Protein AF-K1TLC9-F1 (afdb_monomer_lite)

Sequence (69 aa):
MAVIFLEVGQDVHFTGGNLTEAINEGVASGYVNGKLRLSVVEDPLERKNTNNNTPAIVHTSIVPATRCI

Radius of gyration: 14.28 Å; chains: 1; bounding box: 32×22×39 Å

InterPro domains:
  IPR004646 Fe-S hydro-lyase, tartrate dehydratase alpha-type, catalytic domain [PF05681] (1-66)
  IPR051208 Class-I Fumarase/Tartrate Dehydratase [PTHR30389] (1-65)

Foldseek 3Di:
DAEEEKEAEPPDDDDDDDPQVVVLVVQLCCCVVVVHDQDDAPDPVVRHTPNRNDDYHYHYDYDNDDDMD

Organism: NCBI:txid408170

pLDDT: mean 95.84, std 3.35, range [81.88, 98.44]

Structure (mmCIF, N/CA/C/O backbone):
data_AF-K1TLC9-F1
#
_entry.id   AF-K1TLC9-F1
#
loop_
_atom_site.group_PDB
_atom_site.id
_atom_site.type_symbol
_atom_site.label_atom_id
_atom_site.label_alt_id
_atom_site.label_comp_id
_atom_site.label_asym_id
_atom_site.label_entity_id
_atom_site.label_seq_id
_atom_site.pdbx_PDB_ins_code
_atom_site.Cartn_x
_atom_site.Cartn_y
_atom_site.Ca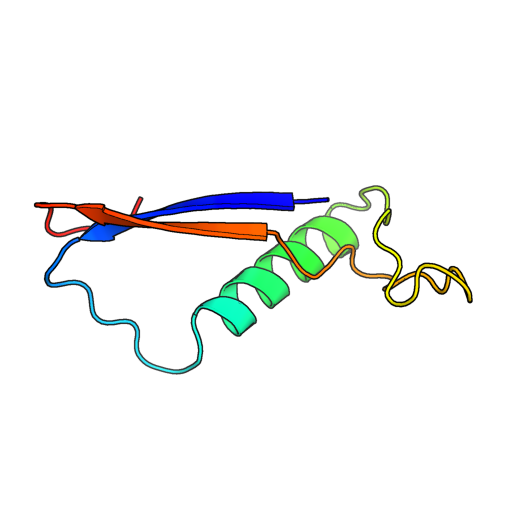rtn_z
_atom_site.occupancy
_atom_site.B_iso_or_equiv
_atom_site.auth_seq_id
_atom_site.auth_comp_id
_atom_site.auth_asym_id
_atom_site.auth_atom_id
_atom_site.pdbx_PDB_model_num
ATOM 1 N N . MET A 1 1 ? 2.295 -6.279 -9.018 1.00 91.88 1 MET A N 1
ATOM 2 C CA . MET A 1 1 ? 1.450 -5.145 -8.595 1.00 91.88 1 MET A CA 1
ATOM 3 C C . MET A 1 1 ? 0.693 -5.543 -7.344 1.00 91.88 1 MET A C 1
ATOM 5 O O . MET A 1 1 ? 0.070 -6.599 -7.345 1.00 91.88 1 MET A O 1
ATOM 9 N N . ALA A 1 2 ? 0.799 -4.745 -6.284 1.00 97.38 2 ALA A N 1
ATOM 10 C CA . ALA A 1 2 ? 0.067 -4.960 -5.041 1.00 97.38 2 ALA A CA 1
ATOM 11 C C . ALA A 1 2 ? -1.288 -4.242 -5.092 1.00 97.38 2 ALA A C 1
ATOM 13 O O . ALA A 1 2 ? -1.362 -3.101 -5.551 1.00 97.38 2 ALA A O 1
ATOM 14 N N . VAL A 1 3 ? -2.332 -4.915 -4.613 1.00 98.00 3 VAL A N 1
ATOM 15 C CA . VAL A 1 3 ? -3.667 -4.342 -4.413 1.00 98.00 3 VAL A CA 1
ATOM 16 C C . VAL A 1 3 ? -4.010 -4.528 -2.944 1.00 98.00 3 VAL A C 1
ATOM 18 O O . VAL A 1 3 ? -3.971 -5.653 -2.448 1.00 98.00 3 VAL A O 1
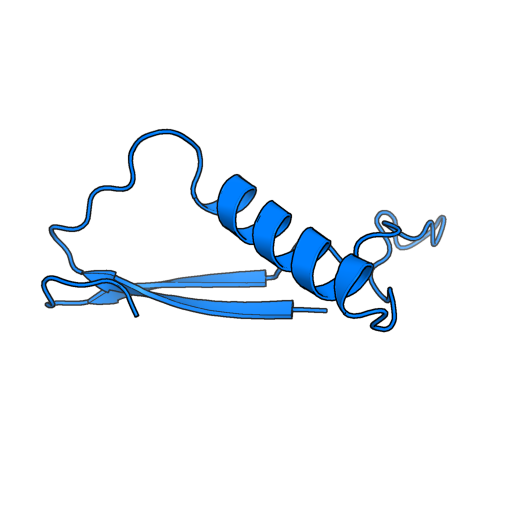ATOM 21 N N . ILE A 1 4 ? -4.290 -3.429 -2.253 1.00 97.75 4 ILE A N 1
ATOM 22 C CA . ILE A 1 4 ? -4.612 -3.409 -0.830 1.00 97.75 4 ILE A CA 1
ATOM 23 C C . ILE A 1 4 ? -6.061 -2.980 -0.672 1.00 97.75 4 ILE A C 1
ATOM 25 O O . ILE A 1 4 ? -6.470 -1.948 -1.200 1.00 97.75 4 ILE A O 1
ATOM 29 N N . PHE A 1 5 ? -6.814 -3.775 0.076 1.00 97.44 5 PHE A N 1
ATOM 30 C CA . PHE A 1 5 ? -8.137 -3.425 0.565 1.00 97.44 5 PHE A CA 1
ATOM 31 C C . PHE A 1 5 ? -7.982 -3.089 2.039 1.00 97.44 5 PHE A C 1
ATOM 33 O O . PHE A 1 5 ? -7.432 -3.897 2.780 1.00 97.44 5 PHE A O 1
ATOM 40 N N . LEU A 1 6 ? -8.398 -1.887 2.421 1.00 97.06 6 LEU A N 1
ATOM 41 C CA . LEU A 1 6 ? -8.268 -1.373 3.773 1.00 97.06 6 LEU A CA 1
ATOM 42 C C . LEU A 1 6 ? -9.644 -0.960 4.284 1.00 97.06 6 LEU A C 1
ATOM 44 O O . LEU A 1 6 ? -10.253 -0.015 3.768 1.00 97.06 6 LEU A O 1
ATOM 48 N N . GLU A 1 7 ? -10.120 -1.648 5.311 1.00 97.44 7 GLU A N 1
ATOM 49 C CA . GLU A 1 7 ? -11.325 -1.264 6.033 1.00 97.44 7 GLU A CA 1
ATOM 50 C C . GLU A 1 7 ? -10.927 -0.411 7.232 1.00 97.44 7 GLU A C 1
ATOM 52 O O . GLU A 1 7 ? -10.290 -0.881 8.172 1.00 97.44 7 GLU A O 1
ATOM 57 N N . VAL A 1 8 ? -11.290 0.866 7.198 1.00 97.31 8 VAL A N 1
ATOM 58 C CA . VAL A 1 8 ? -10.922 1.845 8.217 1.00 97.31 8 VAL A CA 1
ATOM 59 C C . VAL A 1 8 ? -12.137 2.111 9.098 1.00 97.31 8 VAL A C 1
ATOM 61 O O . VAL A 1 8 ? -13.166 2.600 8.628 1.00 97.31 8 VAL A O 1
ATOM 64 N N . GLY A 1 9 ? -12.022 1.793 10.386 1.00 97.69 9 GLY A N 1
ATOM 65 C CA . GLY A 1 9 ? -13.027 2.165 11.377 1.00 97.69 9 GLY A CA 1
ATOM 66 C C . GLY A 1 9 ? -13.260 3.679 11.432 1.00 97.69 9 GLY A C 1
ATOM 67 O O . GLY A 1 9 ? -12.317 4.452 11.282 1.00 97.69 9 GLY A O 1
ATOM 68 N N . GLN A 1 10 ? -14.502 4.109 11.663 1.00 95.62 10 GLN A N 1
ATOM 69 C CA . GLN A 1 10 ? -14.885 5.533 11.650 1.00 95.62 10 GLN A CA 1
ATOM 70 C C . GLN A 1 10 ? -14.073 6.416 12.611 1.00 95.62 10 GLN A C 1
ATOM 72 O O . GLN A 1 10 ? -13.775 7.556 12.267 1.00 95.62 10 GLN A O 1
ATOM 77 N N . ASP A 1 11 ? -13.675 5.876 13.766 1.00 94.75 11 ASP A N 1
ATOM 78 C CA . ASP A 1 11 ? -12.906 6.598 14.791 1.00 94.75 11 ASP A CA 1
ATOM 79 C C . ASP A 1 11 ? -11.381 6.382 14.674 1.00 94.75 11 ASP A C 1
ATOM 81 O O . ASP A 1 11 ? -10.616 6.717 15.581 1.00 94.75 11 ASP A O 1
ATOM 85 N N . VAL A 1 12 ? -10.903 5.775 13.580 1.00 95.62 12 VAL A N 1
ATOM 86 C CA . VAL A 1 12 ? -9.468 5.555 13.359 1.00 95.62 12 VAL A CA 1
ATOM 87 C C . VAL A 1 12 ? -8.825 6.821 12.800 1.00 95.62 12 VAL A C 1
ATOM 89 O O . VAL A 1 12 ? -9.176 7.306 11.726 1.00 95.62 12 VAL A O 1
ATOM 92 N N . HIS A 1 13 ? -7.801 7.308 13.501 1.00 93.38 13 HIS A N 1
ATOM 93 C CA . HIS A 1 13 ? -6.998 8.450 13.077 1.00 93.38 13 HIS A CA 1
ATOM 94 C C . HIS A 1 13 ? -5.558 8.020 12.805 1.00 93.38 13 HIS A C 1
ATOM 96 O O . HIS A 1 13 ? -4.811 7.669 13.720 1.00 93.38 13 HIS A O 1
ATOM 102 N N . PHE A 1 14 ? -5.148 8.077 11.540 1.00 94.81 14 PHE A N 1
ATOM 103 C CA . PHE A 1 14 ? -3.745 7.908 11.176 1.00 94.81 14 PHE A CA 1
ATOM 104 C C . PHE A 1 14 ? -2.963 9.161 11.576 1.00 94.81 14 PHE A C 1
ATOM 106 O O . PHE A 1 14 ? -3.356 10.282 11.256 1.00 94.81 14 PHE A O 1
ATOM 113 N N . THR A 1 15 ? -1.858 8.969 12.291 1.00 96.19 15 THR A N 1
ATOM 114 C CA . THR A 1 15 ? -0.972 10.046 12.751 1.00 96.19 15 THR A CA 1
ATOM 115 C C . THR A 1 15 ? 0.467 9.743 12.342 1.00 96.19 15 THR A C 1
ATOM 117 O O . THR A 1 15 ? 0.784 8.618 11.962 1.00 96.19 15 THR A O 1
ATOM 120 N N . GLY A 1 16 ? 1.345 10.748 12.389 1.00 95.44 16 GLY A N 1
ATOM 121 C CA . GLY A 1 16 ? 2.771 10.569 12.092 1.00 95.44 16 GLY A CA 1
ATOM 122 C C . GLY A 1 16 ? 3.146 10.563 10.605 1.00 95.44 16 GLY A C 1
ATOM 123 O O . GLY A 1 16 ? 4.328 10.438 10.305 1.00 95.44 16 GLY A O 1
ATOM 124 N N . GLY A 1 17 ? 2.194 10.739 9.681 1.00 94.88 17 GLY A N 1
ATOM 125 C CA . GLY A 1 17 ? 2.492 10.858 8.251 1.00 94.88 17 GLY A CA 1
ATOM 126 C C . GLY A 1 17 ? 1.303 10.571 7.336 1.00 94.88 17 GLY A C 1
ATOM 127 O O . GLY A 1 17 ? 0.154 10.505 7.778 1.00 94.88 17 GLY A O 1
ATOM 128 N N . ASN A 1 18 ? 1.593 10.403 6.044 1.00 96.50 18 ASN A N 1
ATOM 129 C CA . ASN A 1 18 ? 0.609 10.049 5.028 1.00 96.50 18 ASN A CA 1
ATOM 130 C C . ASN A 1 18 ? 0.428 8.520 4.952 1.00 96.50 18 ASN A C 1
ATOM 132 O O . ASN A 1 18 ? 1.385 7.776 4.749 1.00 96.50 18 ASN A O 1
ATOM 136 N N . LEU A 1 19 ? -0.817 8.046 5.053 1.00 95.75 19 LEU A N 1
ATOM 137 C CA . LEU A 1 19 ? -1.149 6.617 4.980 1.00 95.75 19 LEU A CA 1
ATOM 138 C C . LEU A 1 19 ? -0.694 5.955 3.666 1.00 95.75 19 LEU A C 1
ATOM 140 O O . LEU A 1 19 ? -0.221 4.822 3.673 1.00 95.75 19 LEU A O 1
ATOM 144 N N . THR A 1 20 ? -0.830 6.651 2.537 1.00 96.50 20 THR A N 1
ATOM 145 C CA . THR A 1 20 ? -0.469 6.117 1.215 1.00 96.50 20 THR A CA 1
ATOM 146 C C . THR A 1 20 ? 1.043 5.972 1.069 1.00 96.50 20 THR A C 1
ATOM 148 O O . THR A 1 20 ? 1.505 5.005 0.464 1.00 96.50 20 THR A O 1
ATOM 151 N N . GLU A 1 21 ? 1.824 6.893 1.637 1.00 97.62 21 GLU A N 1
ATOM 152 C CA . GLU A 1 21 ? 3.289 6.785 1.679 1.00 97.62 21 GLU A CA 1
ATOM 153 C C . GLU A 1 21 ? 3.705 5.581 2.524 1.00 97.62 21 GLU A C 1
ATOM 155 O O . GLU A 1 21 ? 4.406 4.707 2.020 1.00 97.62 21 GLU A O 1
ATOM 160 N N . ALA A 1 22 ? 3.162 5.459 3.740 1.00 97.69 22 ALA A N 1
ATOM 161 C CA . ALA A 1 22 ? 3.443 4.332 4.630 1.00 97.69 22 ALA A CA 1
ATOM 162 C C . ALA 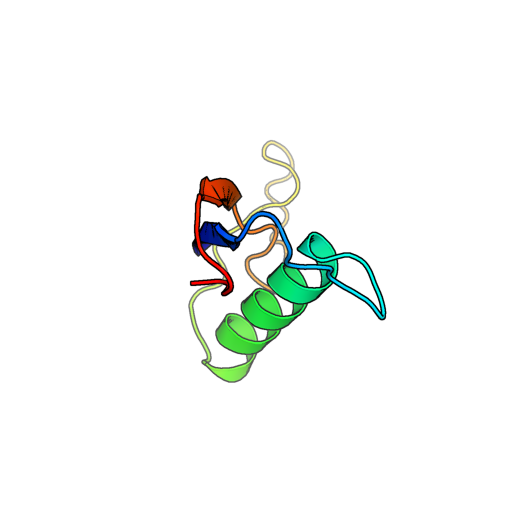A 1 22 ? 3.098 2.973 3.988 1.00 97.69 22 ALA A C 1
ATOM 164 O O . ALA A 1 22 ? 3.866 2.013 4.079 1.00 97.69 22 ALA A O 1
ATOM 165 N N . ILE A 1 23 ? 1.964 2.889 3.283 1.00 97.62 23 ILE A N 1
ATOM 166 C CA . ILE A 1 23 ? 1.585 1.697 2.514 1.00 97.62 23 ILE A CA 1
ATOM 167 C C . ILE A 1 23 ? 2.617 1.397 1.419 1.00 97.62 23 ILE A C 1
ATOM 169 O O . ILE A 1 23 ? 3.062 0.255 1.286 1.00 97.62 23 ILE A O 1
ATOM 173 N N . ASN A 1 24 ? 3.004 2.398 0.626 1.00 98.31 24 ASN A N 1
ATOM 174 C CA . ASN A 1 24 ? 3.953 2.198 -0.466 1.00 98.31 24 ASN A CA 1
ATOM 175 C C . ASN A 1 24 ? 5.355 1.834 0.036 1.00 98.31 24 ASN A C 1
ATOM 177 O O . ASN A 1 24 ? 6.005 0.992 -0.580 1.00 98.31 24 ASN A O 1
ATOM 181 N N . GLU A 1 25 ? 5.804 2.384 1.163 1.00 98.19 25 GLU A N 1
ATOM 182 C CA . GLU A 1 25 ? 7.054 1.987 1.820 1.00 98.19 25 GLU A CA 1
ATOM 183 C C . GLU A 1 25 ? 7.022 0.518 2.253 1.00 98.19 25 GLU A C 1
ATOM 185 O O . GLU A 1 25 ? 7.955 -0.239 1.966 1.00 98.19 25 GLU A O 1
ATOM 190 N N . GLY A 1 26 ? 5.920 0.082 2.874 1.00 98.00 26 GLY A N 1
ATOM 191 C CA . GLY A 1 26 ? 5.712 -1.317 3.244 1.00 98.00 26 GLY A CA 1
ATOM 192 C C . GLY A 1 26 ? 5.732 -2.252 2.031 1.00 98.00 26 GLY A C 1
ATOM 193 O O . GLY A 1 26 ? 6.401 -3.287 2.053 1.00 98.00 26 GLY A O 1
ATOM 194 N N . VAL A 1 27 ? 5.063 -1.868 0.938 1.00 98.38 27 VAL A N 1
ATOM 195 C CA . VAL A 1 27 ? 5.054 -2.636 -0.318 1.00 98.38 27 VAL A CA 1
ATOM 196 C C . VAL A 1 27 ? 6.446 -2.690 -0.945 1.00 98.38 27 VAL A C 1
ATOM 198 O O . VAL A 1 27 ? 6.906 -3.781 -1.283 1.00 98.38 27 VAL A O 1
ATOM 201 N N . ALA A 1 28 ? 7.141 -1.557 -1.063 1.00 98.38 28 ALA A N 1
ATOM 202 C CA . ALA A 1 28 ? 8.500 -1.502 -1.593 1.00 98.38 28 ALA A CA 1
ATOM 203 C C . ALA A 1 28 ? 9.443 -2.409 -0.791 1.00 98.38 28 ALA A C 1
ATOM 205 O O . ALA A 1 28 ? 10.125 -3.257 -1.368 1.00 98.38 28 ALA A O 1
ATOM 206 N N . SER A 1 29 ? 9.424 -2.288 0.540 1.00 98.44 29 SER A N 1
ATOM 207 C CA . SER A 1 29 ? 10.224 -3.117 1.443 1.00 98.44 29 SER A CA 1
ATOM 208 C C . SER A 1 29 ? 9.905 -4.604 1.277 1.00 98.44 29 SER A C 1
ATOM 210 O O . SER A 1 29 ? 10.817 -5.413 1.109 1.00 98.44 29 SER A O 1
ATOM 212 N N . GLY A 1 30 ? 8.621 -4.974 1.241 1.00 98.12 30 GLY A N 1
ATOM 213 C CA . GLY A 1 30 ? 8.191 -6.360 1.064 1.00 98.12 30 GLY A CA 1
ATOM 214 C C . GLY A 1 30 ? 8.651 -6.969 -0.263 1.00 98.12 30 GLY A C 1
ATOM 215 O O . GLY A 1 30 ? 9.140 -8.098 -0.286 1.00 98.12 30 GLY A O 1
ATOM 216 N N . TYR A 1 31 ? 8.558 -6.222 -1.366 1.00 98.31 31 TYR A N 1
ATOM 217 C CA . TYR A 1 31 ? 9.001 -6.702 -2.677 1.00 98.31 31 TYR A CA 1
ATOM 218 C C . TYR A 1 31 ? 10.524 -6.787 -2.792 1.00 98.31 31 TYR A C 1
ATOM 220 O O . TYR A 1 31 ? 11.038 -7.808 -3.251 1.00 98.31 31 TYR A O 1
ATOM 228 N N . VAL A 1 32 ? 11.243 -5.743 -2.371 1.00 98.25 32 VAL A N 1
ATOM 229 C CA . VAL A 1 32 ? 12.707 -5.675 -2.483 1.00 98.25 32 VAL A CA 1
ATOM 230 C C . VAL A 1 32 ? 13.366 -6.695 -1.553 1.00 98.25 32 VAL A C 1
ATOM 232 O O . VAL A 1 32 ? 14.146 -7.531 -2.011 1.00 98.25 32 VAL A O 1
ATOM 235 N N . ASN A 1 33 ? 13.009 -6.700 -0.265 1.00 98.25 33 ASN A N 1
ATOM 236 C CA . ASN A 1 33 ? 13.612 -7.605 0.718 1.00 98.25 33 ASN A CA 1
ATOM 237 C C . ASN A 1 33 ? 13.137 -9.050 0.537 1.00 98.25 33 ASN A C 1
ATOM 239 O O . ASN A 1 33 ? 13.913 -9.988 0.721 1.00 98.25 33 ASN A O 1
ATOM 243 N N . GLY A 1 34 ? 11.883 -9.233 0.113 1.0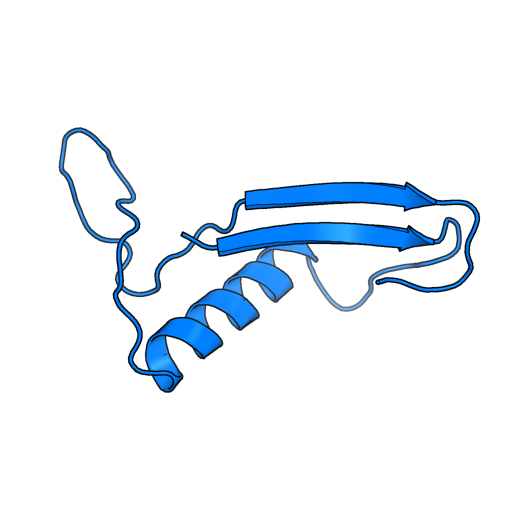0 97.88 34 GLY A N 1
ATOM 244 C CA . GLY A 1 34 ? 11.332 -10.536 -0.254 1.00 97.88 34 GLY A CA 1
ATOM 245 C C . GLY A 1 34 ? 11.868 -11.090 -1.576 1.00 97.88 34 GLY A C 1
ATOM 246 O O . GLY A 1 34 ? 11.505 -12.206 -1.942 1.00 97.88 34 GLY A O 1
ATOM 247 N N . LYS A 1 35 ? 12.717 -10.338 -2.298 1.00 97.38 35 LYS A N 1
ATOM 248 C CA . LYS A 1 35 ? 13.270 -10.701 -3.616 1.00 97.38 35 LYS A CA 1
ATOM 249 C C . LYS A 1 35 ? 12.182 -11.116 -4.616 1.00 97.38 35 LYS A C 1
ATOM 251 O O . LYS A 1 35 ? 12.357 -12.047 -5.403 1.00 97.38 35 LYS A O 1
ATOM 256 N N . LEU A 1 36 ? 11.042 -10.431 -4.565 1.00 97.88 36 LEU A N 1
ATOM 257 C CA . LEU A 1 36 ? 9.917 -10.663 -5.464 1.00 97.88 36 LEU A CA 1
ATOM 258 C C . LEU A 1 36 ? 10.148 -9.976 -6.815 1.00 97.88 36 LEU A C 1
ATOM 260 O O . LEU A 1 36 ? 11.005 -9.107 -6.974 1.00 97.88 36 LEU A O 1
ATOM 264 N N . ARG A 1 37 ? 9.341 -10.342 -7.815 1.00 97.75 37 ARG A N 1
ATOM 265 C CA . ARG A 1 37 ? 9.416 -9.722 -9.143 1.00 97.75 37 ARG A CA 1
ATOM 266 C C . ARG A 1 37 ? 8.922 -8.272 -9.113 1.00 97.75 37 ARG A C 1
ATOM 268 O O . ARG A 1 37 ? 7.795 -8.003 -8.702 1.00 97.75 37 ARG A O 1
ATOM 275 N N . LEU A 1 38 ? 9.730 -7.372 -9.667 1.00 97.25 38 LEU A N 1
ATOM 276 C CA . LEU A 1 38 ? 9.444 -5.943 -9.794 1.00 97.25 38 LEU A CA 1
ATOM 277 C C . LEU A 1 38 ? 8.797 -5.655 -11.156 1.00 97.25 38 LEU A C 1
ATOM 279 O O . LEU A 1 38 ? 9.452 -5.652 -12.194 1.00 97.25 38 LEU A O 1
ATOM 283 N N . SER A 1 39 ? 7.476 -5.495 -11.157 1.00 95.69 39 SER A N 1
ATOM 284 C CA . SER A 1 39 ? 6.623 -5.552 -12.354 1.00 95.69 39 SER A CA 1
ATOM 285 C C . SER A 1 39 ? 5.932 -4.242 -12.734 1.00 95.69 39 SER A C 1
ATOM 287 O O . SER A 1 39 ? 5.249 -4.210 -13.753 1.00 95.69 39 SER A O 1
ATOM 289 N N . VAL A 1 40 ? 6.081 -3.183 -11.935 1.00 96.88 40 VAL A N 1
ATOM 290 C CA . VAL A 1 40 ? 5.409 -1.897 -12.173 1.00 96.88 40 VAL A CA 1
ATOM 291 C C . VAL A 1 40 ? 6.325 -0.962 -12.959 1.00 96.88 40 VAL A C 1
ATOM 293 O O . VAL A 1 40 ? 7.495 -0.793 -12.606 1.00 96.88 40 VAL A O 1
ATOM 296 N N . VAL A 1 41 ? 5.778 -0.362 -14.014 1.00 96.81 41 VAL A N 1
ATOM 297 C CA . VAL A 1 41 ? 6.423 0.682 -14.820 1.00 96.81 41 VAL A CA 1
ATOM 298 C C . VAL A 1 41 ? 5.836 2.042 -14.455 1.00 96.81 41 VAL A C 1
ATOM 300 O O . VAL A 1 41 ? 4.634 2.134 -14.219 1.00 96.81 41 VAL A O 1
ATOM 303 N N . GLU A 1 42 ? 6.679 3.070 -14.371 1.00 94.19 42 GLU A N 1
ATOM 304 C CA . GLU A 1 42 ? 6.252 4.431 -14.013 1.00 94.19 42 GLU A CA 1
ATOM 305 C C . GLU A 1 42 ? 5.609 5.159 -15.197 1.00 94.19 42 GLU A C 1
ATOM 307 O O . GLU A 1 42 ? 4.613 5.856 -15.032 1.00 94.19 42 GLU A O 1
ATOM 312 N N . ASP A 1 43 ? 6.148 4.933 -16.395 1.00 92.25 43 ASP A N 1
ATOM 313 C CA . ASP A 1 43 ? 5.662 5.494 -17.646 1.00 92.25 43 ASP A CA 1
ATOM 314 C C . ASP A 1 43 ? 5.369 4.341 -18.625 1.00 92.25 43 ASP A C 1
ATOM 316 O O . ASP A 1 43 ? 6.238 3.489 -18.860 1.00 92.25 43 ASP A O 1
ATOM 320 N N . PRO A 1 44 ? 4.150 4.253 -19.184 1.00 89.50 44 PRO A N 1
ATOM 321 C CA . PRO A 1 44 ? 3.769 3.160 -20.074 1.00 89.50 44 PRO A CA 1
ATOM 322 C C . PRO A 1 44 ? 4.431 3.228 -21.460 1.00 89.50 44 PRO A C 1
ATOM 324 O O . PRO A 1 44 ? 4.556 2.188 -22.112 1.00 89.50 44 PRO A O 1
ATOM 327 N N . LEU A 1 45 ? 4.847 4.413 -21.915 1.00 95.50 45 LEU A N 1
ATOM 328 C CA . LEU A 1 45 ? 5.499 4.637 -23.206 1.00 95.50 45 LEU A CA 1
ATOM 329 C C . LEU A 1 45 ? 7.005 4.394 -23.106 1.00 95.50 45 LEU A C 1
ATOM 331 O O . LEU A 1 45 ? 7.556 3.632 -23.899 1.00 95.50 45 LEU A O 1
ATOM 335 N N . GLU A 1 46 ? 7.661 4.980 -22.104 1.00 95.56 46 GLU A N 1
ATOM 336 C CA . GLU A 1 46 ? 9.095 4.783 -21.859 1.00 95.56 46 GLU A CA 1
ATOM 337 C C . GLU A 1 46 ? 9.391 3.411 -21.237 1.00 95.56 46 GLU A C 1
ATOM 339 O O . GLU A 1 46 ? 10.516 2.913 -21.305 1.00 95.56 46 GLU A O 1
ATOM 344 N N . ARG A 1 47 ? 8.372 2.773 -20.644 1.00 92.62 47 ARG A N 1
ATOM 345 C CA . ARG A 1 47 ? 8.437 1.458 -19.985 1.00 92.62 47 ARG A CA 1
ATOM 346 C C . ARG A 1 47 ? 9.512 1.373 -18.900 1.00 92.62 47 ARG A C 1
ATOM 348 O O . ARG A 1 47 ? 10.039 0.290 -18.624 1.00 92.62 47 ARG A O 1
ATOM 355 N N . LYS A 1 48 ? 9.833 2.495 -18.258 1.00 96.06 48 LYS A N 1
ATOM 356 C CA . LYS A 1 48 ? 10.821 2.545 -17.182 1.00 96.06 48 LYS A CA 1
ATOM 357 C C . LYS A 1 48 ? 10.267 1.865 -15.929 1.00 96.06 48 LYS A C 1
ATOM 359 O O . LYS A 1 48 ? 9.176 2.179 -15.460 1.00 96.06 48 LYS A O 1
ATOM 364 N N . ASN A 1 49 ? 10.993 0.872 -15.418 1.00 96.56 49 ASN A N 1
ATOM 365 C CA . ASN A 1 49 ? 10.591 0.129 -14.223 1.00 96.56 49 ASN A CA 1
ATOM 366 C C . ASN A 1 49 ? 10.796 0.984 -12.965 1.00 96.56 49 ASN A C 1
ATOM 368 O O . ASN A 1 49 ? 11.789 1.698 -12.846 1.00 96.56 49 ASN A O 1
ATOM 372 N N . THR A 1 50 ? 9.885 0.848 -12.009 1.00 97.12 50 THR A N 1
ATOM 373 C CA . THR A 1 50 ? 9.913 1.545 -10.709 1.00 97.12 50 THR A CA 1
ATOM 374 C C . THR A 1 50 ? 10.967 0.988 -9.748 1.00 97.12 50 THR A C 1
ATOM 376 O O . THR A 1 50 ? 11.336 1.638 -8.777 1.00 97.12 50 THR A O 1
ATOM 379 N N . ASN A 1 51 ? 11.480 -0.217 -10.016 1.00 97.12 51 ASN A N 1
ATOM 380 C CA . ASN A 1 51 ? 12.495 -0.942 -9.241 1.00 97.12 51 ASN A CA 1
ATOM 381 C C . ASN A 1 51 ? 12.116 -1.250 -7.780 1.00 97.12 51 ASN A C 1
ATOM 383 O O . ASN A 1 51 ? 12.941 -1.730 -7.008 1.00 97.12 51 ASN A O 1
ATOM 387 N N . ASN A 1 52 ? 10.858 -1.037 -7.406 1.00 98.00 52 ASN A N 1
ATOM 388 C CA . ASN A 1 52 ? 10.319 -1.339 -6.078 1.00 98.00 52 ASN A CA 1
ATOM 389 C C . ASN A 1 52 ? 8.864 -1.854 -6.129 1.00 98.00 52 ASN A C 1
ATOM 391 O O . ASN A 1 52 ? 8.291 -2.186 -5.096 1.00 98.00 52 ASN A O 1
ATOM 395 N N . ASN A 1 53 ? 8.283 -1.978 -7.332 1.00 97.75 53 ASN A N 1
ATOM 396 C CA . ASN A 1 53 ? 6.927 -2.477 -7.572 1.00 97.75 53 ASN A CA 1
ATOM 397 C C . ASN A 1 53 ? 5.808 -1.616 -6.941 1.00 97.75 53 ASN A C 1
ATOM 399 O O . ASN A 1 53 ? 4.711 -2.139 -6.709 1.00 97.75 53 ASN A O 1
ATOM 403 N N . THR A 1 54 ? 6.072 -0.330 -6.692 1.00 97.69 54 THR A N 1
ATOM 404 C CA . THR A 1 54 ? 5.085 0.692 -6.299 1.00 97.69 54 THR A CA 1
ATOM 405 C C . THR A 1 54 ? 4.737 1.585 -7.507 1.00 97.69 54 THR A C 1
ATOM 407 O O . THR A 1 54 ? 5.484 1.567 -8.482 1.00 97.69 54 THR A O 1
ATOM 410 N N . PRO A 1 55 ? 3.610 2.328 -7.511 1.00 97.31 55 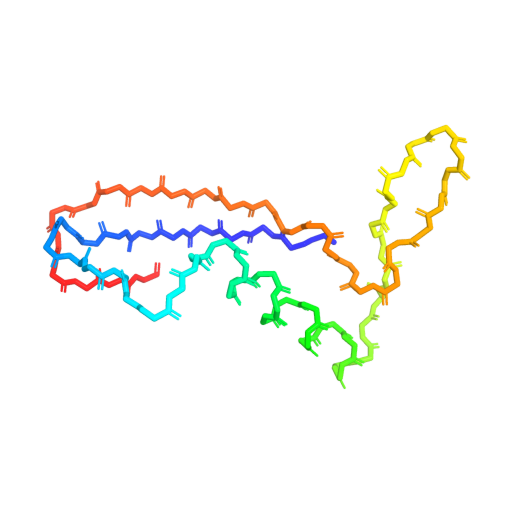PRO A N 1
ATOM 411 C CA . PRO A 1 55 ? 2.607 2.430 -6.452 1.00 97.31 55 PRO A CA 1
ATOM 412 C C . PRO A 1 55 ? 1.746 1.171 -6.304 1.00 97.31 55 PRO A C 1
ATOM 414 O O . PRO A 1 55 ? 1.503 0.429 -7.258 1.00 97.31 55 PRO A O 1
ATOM 417 N N . ALA A 1 56 ? 1.279 0.934 -5.082 1.00 97.81 56 ALA A N 1
ATOM 418 C CA . ALA A 1 56 ? 0.192 0.007 -4.814 1.00 97.81 56 ALA A CA 1
ATOM 419 C C . ALA A 1 56 ? -1.160 0.650 -5.147 1.00 97.81 56 ALA A C 1
ATOM 421 O O . ALA A 1 56 ? -1.344 1.857 -4.996 1.00 97.81 56 ALA A O 1
ATOM 422 N N . ILE A 1 57 ? -2.125 -0.175 -5.551 1.00 97.75 57 ILE A N 1
ATOM 423 C CA . ILE A 1 57 ? -3.527 0.242 -5.633 1.00 97.75 57 ILE A CA 1
ATOM 424 C C . ILE A 1 57 ? -4.130 0.083 -4.240 1.00 97.75 57 ILE A C 1
ATOM 426 O O . ILE A 1 57 ? -4.066 -1.008 -3.675 1.00 97.75 57 ILE A O 1
ATOM 430 N N . VAL A 1 58 ? -4.711 1.151 -3.695 1.00 97.44 58 VAL A N 1
ATOM 431 C CA . VAL A 1 58 ? -5.306 1.151 -2.353 1.00 97.44 58 VAL A CA 1
ATOM 432 C C . VAL A 1 58 ? -6.798 1.443 -2.461 1.00 97.44 58 VAL A C 1
ATOM 434 O O . VAL A 1 58 ? -7.200 2.534 -2.859 1.00 97.44 58 VAL A O 1
ATOM 437 N N . HIS A 1 59 ? -7.615 0.463 -2.093 1.00 97.81 59 HIS A N 1
ATOM 438 C CA . HIS A 1 59 ? -9.052 0.613 -1.918 1.00 97.81 59 HIS A CA 1
ATOM 439 C C . HIS A 1 59 ? -9.348 0.806 -0.436 1.00 97.81 59 HIS A C 1
ATOM 441 O O . HIS A 1 59 ? -9.118 -0.100 0.360 1.00 97.81 59 HIS A O 1
ATOM 447 N N . THR A 1 60 ? -9.868 1.972 -0.066 1.00 96.00 60 THR A N 1
ATOM 448 C CA . THR A 1 60 ? -10.276 2.268 1.308 1.00 96.00 60 THR A CA 1
ATOM 449 C C . THR A 1 60 ? -11.794 2.228 1.439 1.00 96.00 60 THR A C 1
ATOM 451 O O . THR A 1 60 ? -12.521 2.698 0.565 1.00 96.00 60 THR A O 1
ATOM 454 N N . SER A 1 61 ? -12.289 1.656 2.534 1.00 97.31 61 SER A N 1
ATOM 455 C CA . SER A 1 61 ? -13.706 1.683 2.907 1.00 97.31 61 SER A CA 1
ATOM 456 C C . SER A 1 61 ? -13.845 2.097 4.363 1.00 97.31 61 SER A C 1
ATOM 458 O O . SER A 1 61 ? -13.185 1.532 5.228 1.00 97.31 61 SER A O 1
ATOM 460 N N . ILE A 1 62 ? -14.697 3.085 4.637 1.00 96.75 62 ILE A N 1
ATOM 461 C CA . ILE A 1 62 ? -15.024 3.479 6.009 1.00 96.75 62 ILE A CA 1
ATOM 462 C C . ILE A 1 62 ? -16.106 2.536 6.535 1.00 96.75 62 ILE A C 1
ATOM 464 O O . ILE A 1 62 ? -17.180 2.445 5.939 1.00 96.75 62 ILE A O 1
ATOM 468 N N . VAL A 1 63 ? -15.834 1.850 7.643 1.00 97.44 63 VAL A N 1
ATOM 469 C CA . VAL A 1 63 ? -16.729 0.836 8.220 1.00 97.44 63 VAL A CA 1
ATOM 470 C C . VAL A 1 63 ? -17.164 1.205 9.643 1.00 97.44 63 VAL A C 1
ATOM 472 O O . VAL A 1 63 ? -16.405 1.861 10.364 1.00 97.44 63 VAL A O 1
ATOM 475 N N . PRO A 1 64 ? -18.366 0.783 10.090 1.00 94.06 64 PRO A N 1
ATOM 476 C CA . PRO A 1 64 ? -18.821 0.960 11.470 1.00 94.06 64 PRO A CA 1
ATOM 477 C C . PRO A 1 64 ? -18.088 -0.018 12.409 1.00 94.06 64 PRO A C 1
ATOM 479 O O . PRO A 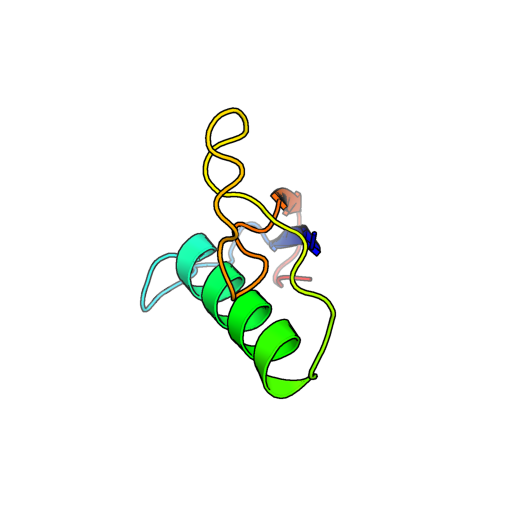1 64 ? -18.668 -0.957 12.950 1.00 94.06 64 PRO A O 1
ATOM 482 N N . ALA A 1 65 ? -16.782 0.184 12.565 1.00 85.88 65 ALA A N 1
ATOM 483 C CA . ALA A 1 65 ? -15.888 -0.561 13.442 1.00 85.88 65 ALA A CA 1
ATOM 484 C C . ALA A 1 65 ? -14.905 0.402 14.125 1.00 85.88 65 ALA A C 1
ATOM 486 O O . ALA A 1 65 ? -14.757 1.552 13.719 1.00 85.88 65 ALA A O 1
ATOM 487 N N . THR A 1 66 ? -14.199 -0.078 15.147 1.00 87.75 66 THR A N 1
ATOM 488 C CA . THR A 1 66 ? -13.220 0.712 15.919 1.00 87.75 66 THR A CA 1
ATOM 489 C C . THR A 1 66 ? -11.765 0.394 15.565 1.00 87.75 66 THR A C 1
ATOM 491 O O . THR A 1 66 ? -10.846 0.867 16.229 1.00 87.75 66 THR A O 1
ATOM 494 N N . ARG A 1 67 ? -11.530 -0.436 14.542 1.00 86.94 67 ARG A N 1
ATOM 495 C CA . ARG A 1 67 ? -10.192 -0.882 14.132 1.00 86.94 67 ARG A CA 1
ATOM 496 C C . ARG A 1 67 ? -10.020 -0.842 12.621 1.00 86.94 67 ARG A C 1
ATOM 498 O O . ARG A 1 67 ? -11.003 -0.837 11.889 1.00 86.94 67 ARG A O 1
ATOM 505 N N . CYS A 1 68 ? -8.761 -0.839 12.199 1.00 86.31 68 CYS A N 1
ATOM 506 C CA . CYS A 1 68 ? -8.366 -0.993 10.806 1.00 86.31 68 CYS A CA 1
ATOM 507 C C . CYS A 1 68 ? -8.093 -2.476 10.502 1.00 86.31 68 CYS A C 1
ATOM 509 O O . CYS A 1 68 ? -7.520 -3.156 11.363 1.00 86.31 68 CYS A O 1
ATOM 511 N N . ILE A 1 69 ? -8.500 -2.967 9.329 1.00 81.88 69 ILE A N 1
ATOM 512 C CA . ILE A 1 69 ? -8.246 -4.339 8.845 1.00 81.88 69 ILE A CA 1
ATOM 513 C C . ILE A 1 69 ? -7.707 -4.285 7.418 1.00 81.88 69 ILE A C 1
ATOM 515 O O . ILE A 1 69 ? -8.255 -3.493 6.616 1.00 81.88 69 ILE A O 1
#

Secondary structure (DSSP, 8-state):
--EEEEEEETT----SS-HHHHHHHHHHHHHHHTT-----BS-TTT--B-SS-PPPEEEEEEESSSS--